Protein AF-A0A1H0X693-F1 (afdb_monomer_lite)

Structure (mmCIF, N/CA/C/O backbone):
data_AF-A0A1H0X693-F1
#
_entry.id   AF-A0A1H0X693-F1
#
loop_
_atom_site.group_PDB
_atom_site.id
_atom_site.type_symbol
_atom_site.label_atom_id
_atom_site.label_alt_id
_atom_site.label_comp_id
_atom_site.label_asym_id
_atom_site.label_entity_id
_atom_site.label_seq_id
_atom_site.pdbx_PDB_ins_code
_atom_site.Cartn_x
_atom_site.Cartn_y
_atom_site.Cartn_z
_atom_site.occupancy
_atom_site.B_iso_or_equiv
_atom_site.auth_seq_id
_atom_site.auth_comp_id
_atom_site.auth_asym_id
_atom_site.auth_atom_id
_atom_site.pdbx_PDB_model_num
ATOM 1 N N . MET A 1 1 ? 4.483 29.433 -12.293 1.00 26.41 1 MET A N 1
ATOM 2 C CA . MET A 1 1 ? 5.675 29.031 -11.517 1.00 26.41 1 MET A CA 1
ATOM 3 C C . MET A 1 1 ? 5.207 28.010 -10.492 1.00 26.41 1 MET A C 1
ATOM 5 O O . MET A 1 1 ? 4.500 28.392 -9.575 1.00 26.41 1 MET A O 1
ATOM 9 N N . PHE A 1 2 ? 5.476 26.717 -10.693 1.00 22.56 2 PHE A N 1
ATOM 10 C CA . PHE A 1 2 ? 5.177 25.717 -9.664 1.00 22.56 2 PHE A CA 1
ATOM 11 C C . PHE A 1 2 ? 6.267 25.822 -8.605 1.00 22.56 2 PHE A C 1
ATOM 13 O O . PHE A 1 2 ? 7.417 25.467 -8.865 1.00 22.56 2 PHE A O 1
ATOM 20 N N . VAL A 1 3 ? 5.924 26.354 -7.434 1.00 23.09 3 VAL A N 1
ATOM 21 C CA . VAL A 1 3 ? 6.790 26.243 -6.264 1.00 23.09 3 VAL A CA 1
ATOM 22 C C . VAL A 1 3 ? 6.791 24.767 -5.896 1.00 23.09 3 VAL A C 1
ATOM 24 O O . VAL A 1 3 ? 5.835 24.253 -5.324 1.00 23.09 3 VAL A O 1
ATOM 27 N N . LYS A 1 4 ? 7.845 24.056 -6.299 1.00 27.17 4 LYS A N 1
ATOM 28 C CA . LYS A 1 4 ? 8.149 22.734 -5.764 1.00 27.17 4 LYS A CA 1
ATOM 29 C C . LYS A 1 4 ? 8.382 22.977 -4.276 1.00 27.17 4 LYS A C 1
ATOM 31 O O . LYS A 1 4 ? 9.405 23.556 -3.918 1.00 27.17 4 LYS A O 1
ATOM 36 N N . THR A 1 5 ? 7.408 22.655 -3.428 1.00 39.12 5 THR A N 1
ATOM 37 C CA . THR A 1 5 ? 7.599 22.702 -1.980 1.00 39.12 5 THR A CA 1
ATOM 38 C C . THR A 1 5 ? 8.792 21.803 -1.693 1.00 39.12 5 THR A C 1
ATOM 40 O O . THR A 1 5 ? 8.746 20.592 -1.894 1.00 39.12 5 THR A O 1
ATOM 43 N N . GLY A 1 6 ? 9.917 22.426 -1.342 1.00 34.62 6 GLY A N 1
ATOM 44 C CA . GLY A 1 6 ? 11.210 21.786 -1.104 1.00 34.62 6 GLY A CA 1
ATOM 45 C C . GLY A 1 6 ? 11.229 20.963 0.180 1.00 34.62 6 GLY A C 1
ATOM 46 O O . GLY A 1 6 ? 12.230 20.941 0.887 1.00 34.62 6 GLY A O 1
ATOM 47 N N . GLY A 1 7 ? 10.119 20.308 0.506 1.00 40.44 7 GLY A N 1
ATOM 48 C CA . GLY A 1 7 ? 10.054 19.339 1.570 1.00 40.44 7 GLY A CA 1
ATOM 49 C C . GLY A 1 7 ? 10.742 18.063 1.107 1.00 40.44 7 GLY A C 1
ATOM 50 O O . GLY A 1 7 ? 10.162 17.268 0.373 1.00 40.44 7 GLY A O 1
ATOM 51 N N . GLY A 1 8 ? 11.997 17.857 1.509 1.00 46.94 8 GLY A N 1
ATOM 52 C CA . GLY A 1 8 ? 12.662 16.565 1.326 1.00 46.94 8 GLY A CA 1
ATOM 53 C C . GLY A 1 8 ? 11.816 15.430 1.917 1.00 46.94 8 GLY A C 1
ATOM 54 O O . GLY A 1 8 ? 11.022 15.671 2.828 1.00 46.94 8 GLY A O 1
ATOM 55 N N . GLY A 1 9 ? 11.996 14.198 1.422 1.00 51.81 9 GLY A N 1
ATOM 56 C CA . GLY A 1 9 ? 11.132 13.040 1.708 1.00 51.81 9 GLY A CA 1
ATOM 57 C C . GLY A 1 9 ? 10.632 12.946 3.154 1.00 51.81 9 GLY A C 1
ATOM 58 O O . GLY A 1 9 ? 9.434 12.815 3.352 1.00 51.81 9 GLY A O 1
ATOM 59 N N . LYS A 1 10 ? 11.501 13.150 4.161 1.00 52.75 10 LYS A N 1
ATOM 60 C CA . LYS A 1 10 ? 11.169 13.184 5.607 1.00 52.75 10 LYS A CA 1
ATOM 61 C C . LYS A 1 10 ? 9.961 14.066 5.979 1.00 52.75 10 LYS A C 1
ATOM 63 O O . LYS A 1 10 ? 9.154 13.659 6.806 1.00 52.75 10 LYS A O 1
ATOM 68 N N . SER A 1 11 ? 9.819 15.234 5.355 1.00 60.28 11 SER A N 1
ATOM 69 C CA . SER A 1 11 ? 8.699 16.162 5.593 1.00 60.28 11 SER A CA 1
ATOM 70 C C . SER A 1 11 ? 7.378 15.699 4.968 1.00 60.28 11 SER A C 1
ATOM 72 O O . SER A 1 11 ? 6.313 16.000 5.496 1.00 60.28 11 SER A O 1
ATOM 74 N N . HIS A 1 12 ? 7.436 14.918 3.886 1.00 65.56 12 HIS A N 1
ATOM 75 C CA . HIS A 1 12 ? 6.245 14.396 3.225 1.00 65.56 12 HIS A CA 1
ATOM 76 C C . HIS A 1 12 ? 5.589 13.273 4.044 1.00 65.56 12 HIS A C 1
ATOM 78 O O . HIS A 1 12 ? 4.375 13.281 4.197 1.00 65.56 12 HIS A O 1
ATOM 84 N N . TRP A 1 13 ? 6.374 12.372 4.654 1.00 66.75 13 TRP A N 1
ATOM 85 C CA . TRP A 1 13 ? 5.841 11.283 5.496 1.00 66.75 13 TRP A CA 1
ATOM 86 C C . TRP A 1 13 ? 5.085 11.796 6.716 1.00 66.75 13 TRP A C 1
ATOM 88 O O . TRP A 1 13 ? 3.985 11.330 7.005 1.00 66.75 13 TRP A O 1
ATOM 98 N N . GLY A 1 14 ? 5.669 12.779 7.411 1.00 69.19 14 GLY A N 1
ATOM 99 C CA . GLY A 1 14 ? 5.022 13.416 8.554 1.00 69.19 14 GLY A CA 1
ATOM 100 C C . GLY A 1 14 ? 3.684 14.032 8.157 1.00 69.19 14 GLY A C 1
ATOM 101 O O . GLY A 1 14 ? 2.695 13.838 8.857 1.00 69.19 14 GLY A O 1
ATOM 102 N N . GLN A 1 15 ? 3.628 14.685 6.993 1.00 74.88 15 GLN A N 1
ATOM 103 C CA . GLN A 1 15 ? 2.393 15.280 6.496 1.00 74.88 15 GLN A CA 1
ATOM 104 C C . GLN A 1 15 ? 1.354 14.230 6.082 1.00 74.88 15 GLN A C 1
ATOM 106 O O . GLN A 1 15 ? 0.185 14.399 6.406 1.00 74.88 15 GLN A O 1
ATOM 111 N N . THR A 1 16 ? 1.751 13.135 5.424 1.00 77.25 16 THR A N 1
ATOM 112 C CA . THR A 1 16 ? 0.831 12.033 5.081 1.00 77.25 16 THR A CA 1
ATOM 113 C C . THR A 1 16 ? 0.197 11.436 6.333 1.00 77.25 16 THR A C 1
ATOM 115 O O . THR A 1 16 ? -1.016 11.253 6.367 1.00 77.25 16 THR A O 1
ATOM 118 N N . ARG A 1 17 ? 0.989 11.209 7.388 1.00 77.19 17 ARG A N 1
ATOM 119 C CA . ARG A 1 17 ? 0.481 10.712 8.673 1.00 77.19 17 ARG A CA 1
ATOM 120 C C . ARG A 1 17 ? -0.456 11.714 9.353 1.00 77.19 17 ARG A C 1
ATOM 122 O O . ARG A 1 17 ? -1.516 11.322 9.824 1.00 77.19 17 ARG A O 1
ATOM 129 N N . VAL A 1 18 ? -0.073 12.992 9.415 1.00 82.56 18 VAL A N 1
ATOM 130 C CA . VAL A 1 18 ? -0.914 14.050 10.006 1.00 82.56 18 VAL A CA 1
ATOM 131 C C . VAL A 1 18 ? -2.238 14.163 9.259 1.00 82.56 18 VAL A C 1
ATOM 133 O O . VAL A 1 18 ? -3.281 14.258 9.893 1.00 82.56 18 VAL A O 1
ATOM 136 N N . ASN A 1 19 ? -2.210 14.100 7.929 1.00 84.38 19 ASN A N 1
ATOM 137 C CA . ASN A 1 19 ? -3.420 14.144 7.121 1.00 84.38 19 ASN A CA 1
ATOM 138 C C . ASN A 1 19 ? -4.300 12.912 7.358 1.00 84.38 19 ASN A C 1
ATOM 140 O O . ASN A 1 19 ? -5.504 13.071 7.488 1.00 84.38 19 ASN A O 1
ATOM 144 N N . TYR A 1 20 ? -3.712 11.712 7.440 1.00 83.06 20 TYR A N 1
ATOM 145 C CA . TYR A 1 20 ? -4.452 10.486 7.750 1.00 83.06 20 TYR A CA 1
ATOM 146 C C . TYR A 1 20 ? -5.218 10.616 9.070 1.00 83.06 20 TYR A C 1
ATOM 148 O O . TYR A 1 20 ? -6.438 10.513 9.073 1.00 83.06 20 TYR A O 1
ATOM 156 N N . LEU A 1 21 ? -4.514 10.951 10.158 1.00 83.62 21 LEU A N 1
ATOM 157 C CA . LEU A 1 21 ? -5.129 11.151 11.474 1.00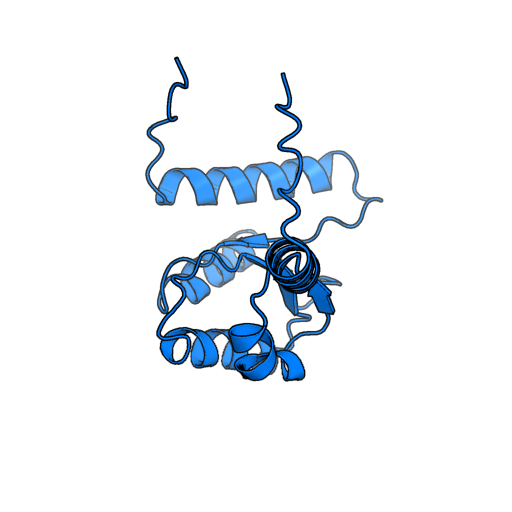 83.62 21 LEU A CA 1
ATOM 158 C C . LEU A 1 21 ? -6.188 12.258 11.452 1.00 83.62 21 LEU A C 1
ATOM 160 O O . LEU A 1 21 ? -7.256 12.109 12.028 1.00 83.62 21 LEU A O 1
ATOM 164 N N . HIS A 1 22 ? -5.913 13.357 10.748 1.00 87.69 22 HIS A N 1
ATOM 165 C CA . HIS A 1 22 ? -6.872 14.445 10.620 1.00 87.69 22 HIS A CA 1
ATOM 166 C C . HIS A 1 22 ? -8.155 14.015 9.901 1.00 87.69 22 HIS A C 1
ATOM 168 O O . HIS A 1 22 ? -9.234 14.474 10.265 1.00 87.69 22 HIS A O 1
ATOM 174 N N . PHE A 1 23 ? -8.059 13.161 8.882 1.00 87.75 23 PHE A N 1
ATOM 175 C CA . PHE A 1 23 ? -9.242 12.683 8.181 1.00 87.75 23 PHE A CA 1
ATOM 176 C C . PHE A 1 23 ? -10.017 11.626 8.974 1.00 87.75 23 PHE A C 1
ATOM 178 O O . PHE A 1 23 ? -11.243 11.677 8.951 1.00 87.75 23 PHE A O 1
ATOM 185 N N . GLU A 1 24 ? -9.329 10.747 9.706 1.00 84.62 24 GLU A N 1
ATOM 186 C CA . GLU A 1 24 ? -9.963 9.829 10.665 1.00 84.62 24 GLU A CA 1
ATOM 187 C C . GLU A 1 24 ? -10.764 10.601 11.727 1.00 84.62 24 GLU A C 1
ATOM 189 O O . GLU A 1 24 ? -11.908 10.258 12.014 1.00 84.62 24 GLU A O 1
ATOM 194 N N . ASP A 1 25 ? -10.215 11.708 12.244 1.00 88.06 25 ASP A N 1
ATOM 195 C CA . ASP A 1 25 ? -10.920 12.577 13.196 1.00 88.06 25 ASP A CA 1
ATOM 196 C C . ASP A 1 25 ? -12.128 13.298 12.566 1.00 88.06 25 ASP A C 1
ATOM 198 O O . ASP A 1 25 ? -13.134 13.539 13.236 1.00 88.06 25 ASP A O 1
ATOM 202 N N . LEU A 1 26 ? -12.028 13.698 11.293 1.00 93.06 26 LEU A N 1
ATOM 203 C CA . LEU A 1 26 ? -13.066 14.474 10.607 1.00 93.06 26 LEU A CA 1
ATOM 204 C C . LEU A 1 26 ? -14.237 13.628 10.098 1.00 93.06 26 LEU A C 1
ATOM 206 O O . LEU A 1 26 ? -15.354 14.144 10.033 1.00 93.06 26 LEU A O 1
ATOM 210 N N . ALA A 1 27 ? -13.977 12.394 9.669 1.00 89.88 27 ALA A N 1
ATOM 211 C CA . ALA A 1 27 ? -14.957 11.538 9.004 1.00 89.88 27 ALA A CA 1
ATOM 212 C C . ALA A 1 27 ? -14.702 10.045 9.304 1.00 89.88 27 ALA A C 1
ATOM 214 O O . ALA A 1 27 ? -14.362 9.289 8.388 1.00 89.88 27 ALA A O 1
ATOM 215 N N . PRO A 1 28 ? -14.871 9.599 10.565 1.00 86.25 28 PRO A N 1
ATOM 216 C CA . PRO A 1 28 ? -14.575 8.224 10.989 1.00 86.25 28 PRO A CA 1
ATOM 217 C C . PRO A 1 28 ? -15.470 7.160 10.328 1.00 86.25 28 PRO A C 1
ATOM 219 O O . PRO A 1 28 ? -15.198 5.964 10.402 1.00 86.25 28 PRO A O 1
ATOM 222 N N . GLU A 1 29 ? -16.573 7.562 9.696 1.00 87.69 29 GLU A N 1
ATOM 223 C CA . GLU A 1 29 ? -17.447 6.677 8.926 1.00 87.69 29 GLU A CA 1
ATOM 224 C C . GLU A 1 29 ? -16.904 6.338 7.530 1.00 87.69 29 GLU A C 1
ATOM 226 O O . GLU A 1 29 ? -17.387 5.400 6.886 1.00 87.69 29 GLU A O 1
ATOM 231 N N . ILE A 1 30 ? -15.926 7.104 7.039 1.00 87.44 30 ILE A N 1
ATOM 232 C CA . ILE A 1 30 ? -15.309 6.900 5.732 1.00 87.44 30 ILE A CA 1
ATOM 233 C C . ILE A 1 30 ? -14.058 6.050 5.917 1.00 87.44 30 ILE A C 1
ATOM 235 O O . ILE A 1 30 ? -13.143 6.418 6.636 1.00 87.44 30 ILE A O 1
ATOM 239 N N . VAL A 1 31 ? -13.978 4.930 5.198 1.00 83.00 31 VAL A N 1
ATOM 240 C CA . VAL A 1 31 ? -12.767 4.103 5.196 1.00 83.00 31 VAL A CA 1
ATOM 241 C C . VAL A 1 31 ? -11.669 4.806 4.405 1.00 83.00 31 VAL A C 1
ATOM 243 O O . VAL A 1 31 ? -11.746 4.911 3.175 1.00 83.00 31 VAL A O 1
ATOM 246 N N . ILE A 1 32 ? -10.622 5.237 5.101 1.00 83.62 32 ILE A N 1
ATOM 247 C CA . ILE A 1 32 ? -9.446 5.853 4.498 1.00 83.62 32 ILE A CA 1
ATOM 248 C C . ILE A 1 32 ? -8.325 4.826 4.468 1.00 83.62 32 ILE A C 1
ATOM 250 O O . ILE A 1 32 ? -7.921 4.268 5.477 1.00 83.62 32 ILE A O 1
ATOM 254 N N . ILE A 1 33 ? -7.800 4.558 3.276 1.00 81.31 33 ILE A N 1
ATOM 255 C CA . ILE A 1 33 ? -6.695 3.611 3.131 1.00 81.31 33 ILE A CA 1
ATOM 256 C C . ILE A 1 33 ? -5.401 4.323 3.522 1.00 81.31 33 ILE A C 1
ATOM 258 O O . ILE A 1 33 ? -4.964 5.246 2.827 1.00 81.31 33 ILE A O 1
ATOM 262 N N . SER A 1 34 ? -4.757 3.862 4.595 1.00 74.38 34 SER A N 1
ATOM 263 C CA . SER A 1 34 ? -3.419 4.324 4.960 1.00 74.38 34 SER A CA 1
ATOM 264 C C . SER A 1 34 ? -2.436 3.957 3.847 1.00 74.38 34 SER A C 1
ATOM 266 O O . SER A 1 34 ? -2.271 2.796 3.479 1.00 74.38 34 SER A O 1
ATOM 268 N N . ALA A 1 35 ? -1.801 4.956 3.238 1.00 74.00 35 ALA A N 1
ATOM 269 C CA . ALA A 1 35 ? -0.776 4.719 2.232 1.00 74.00 35 ALA A CA 1
ATOM 270 C C . ALA A 1 35 ? 0.590 4.691 2.918 1.00 74.00 35 ALA A C 1
ATOM 272 O O . ALA A 1 35 ? 0.974 5.672 3.556 1.00 74.00 35 ALA A O 1
ATOM 273 N N . LEU A 1 36 ? 1.330 3.594 2.751 1.00 70.44 36 LEU A N 1
ATOM 274 C CA . LEU A 1 36 ? 2.761 3.501 3.010 1.00 70.44 36 LEU A CA 1
ATOM 275 C C . LEU A 1 36 ? 3.471 3.964 1.732 1.00 70.44 36 LEU A C 1
ATOM 277 O O . LEU A 1 36 ? 3.409 3.279 0.700 1.00 70.44 36 LEU A O 1
ATOM 281 N N . PRO A 1 37 ? 4.109 5.145 1.726 1.00 60.25 37 PRO A N 1
ATOM 282 C CA . PRO A 1 37 ? 4.873 5.531 0.555 1.00 60.25 37 PRO A CA 1
ATOM 283 C C . PRO A 1 37 ? 6.074 4.581 0.416 1.00 60.25 37 PRO A C 1
ATOM 285 O O . PRO A 1 37 ? 6.694 4.178 1.395 1.00 60.25 37 PRO A O 1
ATOM 288 N N . ALA A 1 38 ? 6.392 4.168 -0.804 1.00 57.81 38 ALA A N 1
ATOM 289 C CA . ALA A 1 38 ? 7.537 3.308 -1.064 1.00 57.81 38 ALA A CA 1
ATOM 290 C C . ALA A 1 38 ? 8.547 4.047 -1.933 1.00 57.81 38 ALA A C 1
ATOM 292 O O . ALA A 1 38 ? 8.194 4.549 -3.001 1.00 57.81 38 ALA A O 1
ATOM 293 N N . PHE A 1 39 ? 9.805 4.110 -1.493 1.00 50.34 39 PHE A N 1
ATOM 294 C CA . PHE A 1 39 ? 10.867 4.756 -2.274 1.00 50.34 39 PHE A CA 1
ATOM 295 C C . PHE A 1 39 ? 12.135 3.904 -2.397 1.00 50.34 39 PHE A C 1
ATOM 297 O O . PHE A 1 39 ? 12.742 3.882 -3.465 1.00 50.34 39 PHE A O 1
ATOM 304 N N . THR A 1 40 ? 12.513 3.151 -1.359 1.00 51.41 40 THR A N 1
ATOM 305 C CA . THR A 1 40 ? 13.640 2.202 -1.388 1.00 51.41 40 THR A CA 1
ATOM 306 C C . THR A 1 40 ? 13.345 0.968 -0.529 1.00 51.41 40 THR A C 1
ATOM 308 O O . THR A 1 40 ? 12.445 1.001 0.309 1.00 51.41 40 THR A O 1
ATOM 311 N N . ASN A 1 41 ? 14.115 -0.116 -0.692 1.00 51.16 41 ASN A N 1
ATOM 312 C CA . ASN A 1 41 ? 13.970 -1.354 0.091 1.00 51.16 41 ASN A CA 1
ATOM 313 C C . ASN A 1 41 ? 13.926 -1.140 1.607 1.00 51.16 41 ASN A C 1
ATOM 315 O O . ASN A 1 41 ? 13.255 -1.890 2.302 1.00 51.16 41 ASN A O 1
ATOM 319 N N . ASN A 1 42 ? 14.638 -0.130 2.112 1.00 49.34 42 ASN A N 1
ATOM 320 C CA . ASN A 1 42 ? 14.747 0.135 3.545 1.00 49.34 42 ASN A CA 1
ATOM 321 C C . ASN A 1 42 ? 13.702 1.147 4.053 1.00 49.34 42 ASN A C 1
ATOM 323 O O . ASN A 1 42 ? 13.606 1.392 5.253 1.00 49.34 42 ASN A O 1
ATOM 327 N N . ASP A 1 43 ? 12.927 1.752 3.148 1.00 54.22 43 ASP A N 1
ATOM 328 C CA . ASP A 1 43 ? 11.895 2.736 3.485 1.00 54.22 43 ASP A CA 1
ATOM 329 C C . ASP A 1 43 ? 10.509 2.105 3.679 1.00 54.22 43 ASP A C 1
ATOM 331 O O . ASP A 1 43 ? 9.580 2.833 3.993 1.00 54.22 43 ASP A O 1
ATOM 335 N N . TYR A 1 44 ? 10.349 0.784 3.541 1.00 50.53 44 TYR A N 1
ATOM 336 C CA . TYR A 1 44 ? 9.086 0.105 3.875 1.00 50.53 44 TYR A CA 1
ATOM 337 C C . TYR A 1 44 ? 8.914 -0.132 5.383 1.00 50.53 44 TYR A C 1
ATOM 339 O O . TYR A 1 44 ? 7.789 -0.122 5.873 1.00 50.53 44 TYR A O 1
ATOM 347 N N . TYR A 1 45 ? 10.013 -0.275 6.131 1.00 52.56 45 TYR A N 1
ATOM 348 C CA . TYR A 1 45 ? 9.967 -0.549 7.576 1.00 52.56 45 TYR A CA 1
ATOM 349 C C . TYR A 1 45 ? 9.790 0.723 8.416 1.00 52.56 45 TYR A C 1
ATOM 351 O O . TYR A 1 45 ? 9.103 0.719 9.431 1.00 52.56 45 TYR A O 1
ATOM 359 N N . ARG A 1 46 ? 10.338 1.859 7.958 1.00 54.09 46 ARG A N 1
ATOM 360 C CA . ARG A 1 46 ? 10.244 3.141 8.684 1.00 54.09 46 ARG A CA 1
ATOM 361 C C . ARG A 1 46 ? 8.807 3.667 8.839 1.00 54.09 46 ARG A C 1
ATOM 363 O O . ARG A 1 46 ? 8.514 4.244 9.884 1.00 54.09 46 ARG A O 1
ATOM 370 N N . PRO A 1 47 ? 7.911 3.516 7.844 1.00 52.81 47 PRO A N 1
ATOM 371 C CA . PRO A 1 47 ? 6.510 3.877 7.981 1.00 52.81 47 PRO A CA 1
ATOM 372 C C . PRO A 1 47 ? 5.769 2.950 8.942 1.00 52.81 47 PRO A C 1
ATOM 374 O O . PRO A 1 47 ? 5.108 3.475 9.829 1.00 52.81 47 PRO A O 1
ATOM 377 N N . GLY A 1 48 ? 5.925 1.624 8.835 1.00 54.47 48 GLY A N 1
ATOM 378 C CA . GLY A 1 48 ? 5.274 0.656 9.734 1.00 54.47 48 GLY A CA 1
ATOM 379 C C . GLY A 1 48 ? 5.565 0.943 11.210 1.00 54.47 48 GLY A C 1
ATOM 380 O O . GLY A 1 48 ? 4.637 1.103 12.002 1.00 54.47 48 GLY A O 1
ATOM 381 N N . ASP A 1 49 ? 6.836 1.187 11.542 1.00 54.16 49 ASP A N 1
ATOM 382 C CA . ASP A 1 49 ? 7.255 1.603 12.887 1.00 54.16 49 ASP A CA 1
ATOM 383 C C . ASP A 1 49 ? 6.647 2.953 13.304 1.00 54.16 49 ASP A C 1
ATOM 385 O O . ASP A 1 49 ? 6.324 3.166 14.471 1.00 54.16 49 ASP A O 1
ATOM 389 N N . SER A 1 50 ? 6.463 3.883 12.360 1.00 55.75 50 SER A N 1
ATOM 390 C CA . SER A 1 50 ? 5.880 5.204 12.632 1.00 55.75 50 SER A CA 1
ATOM 391 C C . SER A 1 50 ? 4.362 5.183 12.824 1.00 55.75 50 SER A C 1
ATOM 393 O O . SER A 1 50 ? 3.849 6.016 13.570 1.00 55.75 50 SER A O 1
ATOM 395 N N . TYR A 1 51 ? 3.655 4.250 12.175 1.00 60.97 51 TYR A N 1
ATOM 396 C CA . TYR A 1 51 ? 2.220 4.026 12.358 1.00 60.97 51 TYR A CA 1
ATOM 397 C C . TYR A 1 51 ? 1.973 3.278 13.670 1.00 60.97 51 TYR A C 1
ATOM 399 O O . TYR A 1 51 ? 1.167 3.733 14.476 1.00 60.97 51 TYR A O 1
ATOM 407 N N . LEU A 1 52 ? 2.763 2.245 13.978 1.00 60.38 52 LEU A N 1
ATOM 408 C CA . LEU A 1 52 ? 2.682 1.570 15.274 1.00 60.38 52 LEU A CA 1
ATOM 409 C C . LEU A 1 52 ? 3.034 2.521 16.434 1.00 60.38 52 LEU A C 1
ATOM 411 O O . LEU A 1 52 ? 2.306 2.588 17.422 1.00 60.38 52 LEU A O 1
ATOM 415 N N . ALA A 1 53 ? 4.078 3.348 16.291 1.00 57.62 53 ALA A N 1
ATOM 416 C CA . ALA A 1 53 ? 4.415 4.399 17.261 1.00 57.62 53 ALA A CA 1
ATOM 417 C C . ALA A 1 53 ? 3.358 5.520 17.344 1.00 57.62 53 ALA A C 1
ATOM 419 O O . ALA A 1 53 ? 3.359 6.303 18.294 1.00 57.62 53 ALA A O 1
ATOM 420 N N . ALA A 1 54 ? 2.459 5.611 16.360 1.00 57.88 54 ALA A N 1
ATOM 421 C CA . ALA A 1 54 ? 1.286 6.479 16.380 1.00 57.88 54 ALA A CA 1
ATOM 422 C C . ALA A 1 54 ? 0.059 5.838 17.038 1.00 57.88 54 ALA A C 1
ATOM 424 O O . ALA A 1 54 ? -0.963 6.511 17.130 1.00 57.88 54 ALA A O 1
ATOM 425 N N . GLY A 1 55 ? 0.146 4.569 17.448 1.00 62.38 55 GLY A N 1
ATOM 426 C CA . GLY A 1 55 ? -0.993 3.784 17.919 1.00 62.38 55 GLY A CA 1
ATOM 427 C C . GLY A 1 55 ? -1.881 3.229 16.801 1.00 62.38 55 GLY A C 1
ATOM 428 O O . GLY A 1 55 ? -2.984 2.782 17.091 1.00 62.38 55 GLY A O 1
ATOM 429 N N . ILE A 1 56 ? -1.431 3.256 15.542 1.00 69.31 56 ILE A N 1
ATOM 430 C CA . ILE A 1 56 ? -2.183 2.739 14.392 1.00 69.31 56 ILE A CA 1
ATOM 431 C C . ILE A 1 56 ? -1.741 1.301 14.116 1.00 69.31 56 ILE A C 1
ATOM 433 O O . ILE A 1 56 ? -0.614 1.058 13.673 1.00 69.31 56 ILE A O 1
ATOM 437 N N . ASP A 1 57 ? -2.643 0.352 14.351 1.00 73.25 57 ASP A N 1
ATOM 438 C CA . ASP A 1 57 ? -2.449 -1.053 13.998 1.00 73.25 57 ASP A CA 1
ATOM 439 C C . ASP A 1 57 ? -2.852 -1.299 12.537 1.00 73.25 57 ASP A C 1
ATOM 441 O O . ASP A 1 57 ? -4.019 -1.500 12.208 1.00 73.25 57 ASP A O 1
ATOM 445 N N . SER A 1 58 ? -1.856 -1.324 11.651 1.00 72.12 58 SER A N 1
ATOM 446 C CA . SER A 1 58 ? -2.061 -1.551 10.213 1.00 72.12 58 SER A CA 1
ATOM 447 C C . SER A 1 58 ? -2.583 -2.954 9.869 1.00 72.12 58 SER A C 1
ATOM 449 O O . SER A 1 58 ? -3.027 -3.174 8.742 1.00 72.12 58 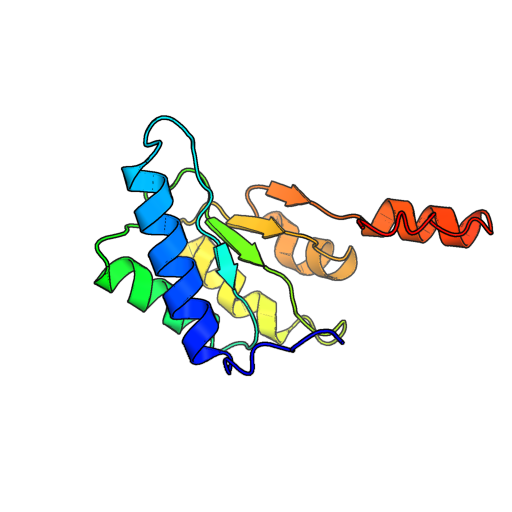SER A O 1
ATOM 451 N N . THR A 1 59 ? -2.541 -3.912 10.802 1.00 76.31 59 THR A N 1
ATOM 452 C CA . THR A 1 59 ? -3.103 -5.259 10.592 1.00 76.31 59 THR A CA 1
ATOM 453 C C . THR A 1 59 ? -4.617 -5.292 10.809 1.00 76.31 59 THR A C 1
ATOM 455 O O . THR A 1 59 ? -5.315 -6.105 10.196 1.00 76.31 59 THR A O 1
ATOM 458 N N . ALA A 1 60 ? -5.136 -4.374 11.630 1.00 80.44 60 ALA A N 1
ATOM 459 C CA . ALA A 1 60 ? -6.565 -4.194 11.859 1.00 80.44 60 ALA A CA 1
ATOM 460 C C . ALA A 1 60 ? -7.249 -3.425 10.714 1.00 80.44 60 ALA A C 1
ATOM 462 O O . ALA A 1 60 ? -8.462 -3.545 10.526 1.00 80.44 60 ALA A O 1
ATOM 463 N N . GLU A 1 61 ? -6.473 -2.685 9.917 1.00 80.62 61 GLU A N 1
ATOM 464 C CA . GLU A 1 61 ? -6.984 -1.908 8.792 1.00 80.62 61 GLU A CA 1
ATOM 465 C C . GLU A 1 61 ? -7.583 -2.807 7.687 1.00 80.62 61 GLU A C 1
ATOM 467 O O . GLU A 1 61 ? -7.041 -3.867 7.340 1.00 80.62 61 GLU A O 1
ATOM 472 N N . PRO A 1 62 ? -8.700 -2.400 7.053 1.00 83.56 62 PRO A N 1
ATOM 473 C CA . PRO A 1 62 ? -9.326 -3.184 5.987 1.00 83.56 62 PRO A CA 1
ATOM 474 C C . PRO A 1 62 ? -8.430 -3.300 4.744 1.00 83.56 62 PRO A C 1
ATOM 476 O O . PRO A 1 62 ? -8.501 -4.303 4.012 1.00 83.56 62 PRO A O 1
ATOM 479 N N . ARG A 1 63 ? -7.591 -2.283 4.508 1.00 87.75 63 ARG A N 1
ATOM 480 C CA . ARG A 1 63 ? -6.594 -2.206 3.438 1.00 87.75 63 ARG A CA 1
ATOM 481 C C . ARG A 1 63 ? -5.425 -1.311 3.843 1.00 87.75 63 ARG A C 1
ATOM 483 O O . ARG A 1 63 ? -5.633 -0.266 4.444 1.00 87.75 63 ARG A O 1
ATOM 490 N N . VAL A 1 64 ? -4.226 -1.674 3.389 1.00 85.38 64 VAL A N 1
ATOM 491 C CA . VAL A 1 64 ? -3.011 -0.856 3.511 1.00 85.38 64 VAL A CA 1
ATOM 492 C C . VAL A 1 64 ? -2.447 -0.590 2.123 1.00 85.38 64 VAL A C 1
ATOM 494 O O . VAL A 1 64 ? -2.104 -1.506 1.377 1.00 85.38 64 VAL A O 1
ATOM 497 N N . GLY A 1 65 ? -2.388 0.678 1.752 1.00 84.94 65 GLY A N 1
ATOM 498 C CA . GLY A 1 65 ? -1.944 1.150 0.454 1.00 84.94 65 GLY A CA 1
ATOM 499 C C . GLY A 1 65 ? -0.433 1.107 0.294 1.00 84.94 65 GLY A C 1
ATOM 500 O O . GLY A 1 65 ? 0.303 1.591 1.145 1.00 84.94 65 GLY A O 1
ATOM 501 N N . LEU A 1 66 ? 0.035 0.612 -0.844 1.00 78.75 66 LEU A N 1
ATOM 502 C CA . LEU A 1 66 ? 1.427 0.668 -1.267 1.00 78.75 66 LEU A CA 1
ATOM 503 C C . LEU A 1 66 ? 1.527 1.559 -2.503 1.00 78.75 66 LEU A C 1
ATOM 505 O O . LEU A 1 66 ? 0.995 1.235 -3.569 1.00 78.75 66 LEU A O 1
ATOM 509 N N . GLY A 1 67 ? 2.206 2.697 -2.362 1.00 68.75 67 GLY A N 1
ATOM 510 C CA . GLY A 1 67 ? 2.468 3.599 -3.482 1.00 68.75 67 GLY A CA 1
ATOM 511 C C . GLY A 1 67 ? 3.682 3.138 -4.282 1.00 68.75 67 GLY A C 1
ATOM 512 O O . GLY A 1 67 ? 4.810 3.346 -3.843 1.00 68.75 67 GLY A O 1
ATOM 513 N N . PHE A 1 68 ? 3.489 2.555 -5.468 1.00 62.88 68 PHE A N 1
ATOM 514 C CA . PHE A 1 68 ? 4.594 2.064 -6.301 1.00 62.88 68 PHE A CA 1
ATOM 515 C C . PHE A 1 68 ? 5.254 3.197 -7.105 1.00 62.88 68 PHE A C 1
ATOM 517 O O . PHE A 1 68 ? 5.088 3.315 -8.317 1.00 62.88 68 PHE A O 1
ATOM 524 N N . GLY A 1 69 ? 6.058 4.023 -6.429 1.00 53.97 69 GLY A N 1
ATOM 525 C CA . GLY A 1 69 ? 6.936 5.022 -7.059 1.00 53.97 69 GLY A CA 1
ATOM 526 C C . GLY A 1 69 ? 8.234 4.448 -7.646 1.00 53.97 69 GLY A C 1
ATOM 527 O O . GLY A 1 69 ? 9.100 5.206 -8.080 1.00 53.97 69 GLY A O 1
ATOM 528 N N . LEU A 1 70 ? 8.400 3.121 -7.635 1.00 51.00 70 LEU A N 1
ATOM 529 C CA . LEU A 1 70 ? 9.656 2.465 -7.986 1.00 51.00 70 LEU A CA 1
ATOM 530 C C . LEU A 1 70 ? 10.024 2.659 -9.473 1.00 51.00 70 LEU A C 1
ATOM 532 O O . LEU A 1 70 ? 9.159 2.525 -10.354 1.00 51.00 70 LEU A O 1
ATOM 536 N N . PRO A 1 71 ? 11.310 2.930 -9.779 1.00 46.72 71 PRO A N 1
ATOM 537 C CA . PRO A 1 71 ? 11.838 2.874 -11.136 1.00 46.72 71 PRO A CA 1
ATOM 538 C C . PRO A 1 71 ? 11.518 1.532 -11.798 1.00 46.72 71 PRO A C 1
ATOM 540 O O . PRO A 1 71 ? 11.400 0.506 -11.137 1.00 46.72 71 PRO A O 1
ATOM 543 N N . ALA A 1 72 ? 11.361 1.555 -13.122 1.00 51.41 72 ALA A N 1
ATOM 544 C CA . ALA A 1 72 ? 10.865 0.427 -13.906 1.00 51.41 72 ALA A CA 1
ATOM 545 C C . ALA A 1 72 ? 11.757 -0.826 -13.901 1.00 51.41 72 ALA A C 1
ATOM 547 O O . ALA A 1 72 ? 11.334 -1.818 -14.465 1.00 51.41 72 ALA A O 1
ATOM 548 N N . GLU A 1 73 ? 12.949 -0.791 -13.312 1.00 50.41 73 GLU A N 1
ATOM 549 C CA . GLU A 1 73 ? 13.860 -1.929 -13.198 1.00 50.41 73 GLU A CA 1
ATOM 550 C C . GLU A 1 73 ? 14.931 -1.624 -12.127 1.00 50.41 73 GLU A C 1
ATOM 552 O O . GLU A 1 73 ? 15.371 -0.471 -12.037 1.00 50.41 73 GLU A O 1
ATOM 557 N N . PRO A 1 74 ? 15.416 -2.625 -11.368 1.00 52.91 74 PRO A N 1
ATOM 558 C CA . PRO A 1 74 ? 14.839 -3.957 -11.198 1.00 52.91 74 PRO A CA 1
ATOM 559 C C . PRO A 1 74 ? 13.778 -3.968 -10.088 1.00 52.91 74 PRO A C 1
ATOM 561 O O . PRO A 1 74 ? 13.945 -3.319 -9.061 1.00 52.91 74 PRO A O 1
ATOM 564 N N . TYR A 1 75 ? 12.693 -4.727 -10.280 1.00 56.94 75 TYR A N 1
ATOM 565 C CA . TYR A 1 75 ? 11.624 -4.943 -9.283 1.00 56.94 75 TYR A CA 1
ATOM 566 C C . TYR A 1 75 ? 11.971 -5.999 -8.219 1.00 56.94 75 TYR A C 1
ATOM 568 O O . TYR A 1 75 ? 11.297 -6.082 -7.192 1.00 56.94 75 TYR A O 1
ATOM 576 N N . ALA A 1 76 ? 13.039 -6.774 -8.434 1.00 55.88 76 ALA A N 1
ATOM 577 C CA . ALA A 1 76 ? 13.559 -7.758 -7.478 1.00 55.88 76 ALA A CA 1
ATOM 578 C C . ALA A 1 76 ? 13.783 -7.206 -6.048 1.00 55.88 76 ALA A C 1
ATOM 580 O O . ALA A 1 76 ? 13.393 -7.872 -5.091 1.00 55.88 76 ALA A O 1
ATOM 581 N N . PRO A 1 77 ? 14.318 -5.983 -5.856 1.00 57.47 77 PRO A N 1
ATOM 582 C CA . PRO A 1 77 ? 14.523 -5.388 -4.539 1.00 57.47 77 PRO A CA 1
ATOM 583 C C . PRO A 1 77 ? 13.209 -5.179 -3.752 1.00 57.47 77 PRO A C 1
ATOM 585 O O . PRO A 1 77 ? 13.204 -5.295 -2.530 1.00 57.47 77 PRO A O 1
ATOM 588 N N . ALA A 1 78 ? 12.082 -4.939 -4.432 1.00 58.28 78 ALA A N 1
ATOM 589 C CA . ALA A 1 78 ? 10.798 -4.629 -3.796 1.00 58.28 78 ALA A CA 1
ATOM 590 C C . ALA A 1 78 ? 9.945 -5.859 -3.439 1.00 58.28 78 ALA A C 1
ATOM 592 O O . ALA A 1 78 ? 8.993 -5.743 -2.669 1.00 58.28 78 ALA A O 1
ATOM 593 N N . GLN A 1 79 ? 10.278 -7.044 -3.960 1.00 65.06 79 GLN A N 1
ATOM 594 C CA . GLN A 1 79 ? 9.544 -8.279 -3.662 1.00 65.06 79 GLN A CA 1
ATOM 595 C C . GLN A 1 79 ? 9.685 -8.720 -2.199 1.00 65.06 79 GLN A C 1
ATOM 597 O O . GLN A 1 79 ? 8.764 -9.342 -1.662 1.00 65.06 79 GLN A O 1
ATOM 602 N N . GLN A 1 80 ? 10.832 -8.425 -1.577 1.00 67.25 80 GLN A N 1
ATOM 603 C CA . GLN A 1 80 ? 11.137 -8.839 -0.209 1.00 67.25 80 GLN A CA 1
ATOM 604 C C . GLN A 1 80 ? 10.319 -8.051 0.832 1.00 67.25 80 GLN A C 1
ATOM 606 O O . GLN A 1 80 ? 9.625 -8.709 1.607 1.00 67.25 80 GLN A O 1
ATOM 611 N N . PRO A 1 81 ? 10.276 -6.701 0.819 1.00 72.88 81 PRO A N 1
ATOM 612 C CA . PRO A 1 81 ? 9.426 -5.951 1.747 1.00 72.88 81 PRO A CA 1
ATOM 613 C C . PRO A 1 81 ? 7.935 -6.270 1.599 1.00 72.88 81 PRO A C 1
ATOM 615 O O . PRO A 1 81 ? 7.239 -6.445 2.590 1.00 72.88 81 PRO A O 1
ATOM 618 N N . ILE A 1 82 ? 7.443 -6.421 0.365 1.00 78.56 82 ILE A N 1
ATOM 619 C CA . ILE A 1 82 ? 6.031 -6.763 0.117 1.00 78.56 82 ILE A CA 1
ATOM 620 C C . ILE A 1 82 ? 5.705 -8.166 0.634 1.00 78.56 82 ILE A C 1
ATOM 622 O O . ILE A 1 82 ? 4.621 -8.385 1.163 1.00 78.56 82 ILE A O 1
ATOM 626 N N . GLY A 1 83 ? 6.637 -9.114 0.487 1.00 80.44 83 GLY A N 1
ATOM 627 C CA . GLY A 1 83 ? 6.505 -10.450 1.067 1.00 80.44 83 GLY A CA 1
ATOM 628 C C . GLY A 1 83 ? 6.361 -10.404 2.581 1.00 80.44 83 GLY A C 1
ATOM 629 O O . GLY A 1 83 ? 5.422 -10.976 3.105 1.00 80.44 83 GLY A O 1
ATOM 630 N N . GLN A 1 84 ? 7.228 -9.661 3.261 1.00 79.00 84 GLN A N 1
ATOM 631 C CA . GLN A 1 84 ? 7.180 -9.567 4.719 1.00 79.00 84 GLN A CA 1
ATOM 632 C C . GLN A 1 84 ? 5.907 -8.892 5.227 1.00 79.00 84 GLN A C 1
ATOM 634 O O . GLN A 1 84 ? 5.258 -9.446 6.100 1.00 79.00 84 GLN A O 1
ATOM 639 N N . LEU A 1 85 ? 5.487 -7.773 4.627 1.00 81.00 85 LEU A N 1
ATOM 640 C CA . LEU A 1 85 ? 4.228 -7.116 5.000 1.00 81.00 85 LEU A CA 1
ATOM 641 C C . LEU A 1 85 ? 3.014 -8.035 4.780 1.00 81.00 85 LEU A C 1
ATOM 643 O O . LEU A 1 85 ? 2.074 -8.041 5.569 1.00 81.00 85 LEU A O 1
ATOM 647 N N . HIS A 1 86 ? 3.027 -8.832 3.711 1.00 85.88 86 HIS A N 1
ATOM 648 C CA . HIS A 1 86 ? 2.002 -9.847 3.487 1.00 85.88 86 HIS A CA 1
ATOM 649 C C . HIS A 1 86 ? 2.038 -10.940 4.567 1.00 85.88 86 HIS A C 1
ATOM 651 O O . HIS A 1 86 ? 0.993 -11.318 5.091 1.00 85.88 86 HIS A O 1
ATOM 657 N N . ASP A 1 87 ? 3.227 -11.432 4.913 1.00 85.88 87 ASP A N 1
ATOM 658 C CA . ASP A 1 87 ? 3.413 -12.486 5.914 1.00 85.88 87 ASP A CA 1
ATOM 659 C C . ASP A 1 87 ? 3.084 -11.998 7.340 1.00 85.88 87 ASP A C 1
ATOM 661 O O . ASP A 1 87 ? 2.657 -12.787 8.181 1.00 85.88 87 ASP A O 1
ATOM 665 N N . GLU A 1 88 ? 3.190 -10.690 7.591 1.00 83.50 88 GLU A N 1
ATOM 666 C CA . GLU A 1 88 ? 2.692 -9.992 8.786 1.00 83.50 88 GLU A CA 1
ATOM 667 C C . GLU A 1 88 ? 1.15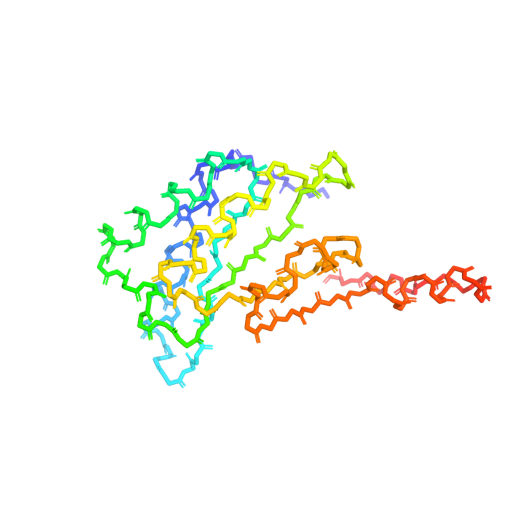3 -9.855 8.810 1.00 83.50 88 GLU A C 1
ATOM 669 O O . GLU A 1 88 ? 0.582 -9.398 9.799 1.00 83.50 88 GLU A O 1
ATOM 674 N N . GLY A 1 89 ? 0.457 -10.277 7.748 1.00 84.31 89 GLY A N 1
ATOM 675 C CA . GLY A 1 89 ? -1.005 -10.332 7.676 1.00 84.31 89 GLY A CA 1
ATOM 676 C C . GLY A 1 89 ? -1.675 -9.079 7.10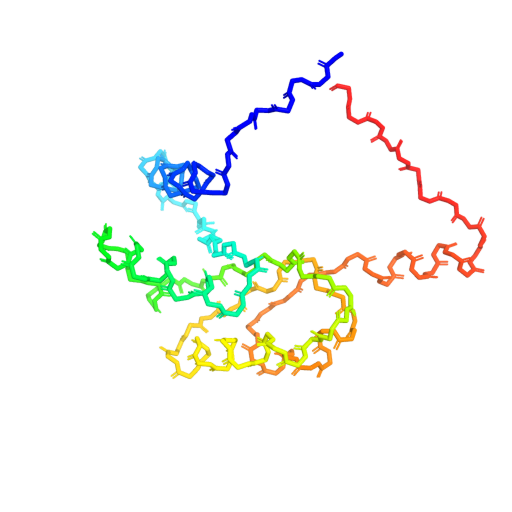9 1.00 84.31 89 GLY A C 1
ATOM 677 O O . GLY A 1 89 ? -2.905 -8.971 7.158 1.00 84.31 89 GLY A O 1
ATOM 678 N N . LEU A 1 90 ? -0.914 -8.131 6.551 1.00 84.75 90 LEU A N 1
ATOM 679 C CA . LEU A 1 90 ? -1.483 -6.898 6.012 1.00 84.75 90 LEU A CA 1
ATOM 680 C C . LEU A 1 90 ? -2.264 -7.159 4.716 1.00 84.75 90 LEU A C 1
ATOM 682 O O . LEU A 1 90 ? -1.831 -7.869 3.805 1.00 84.75 90 LEU A O 1
ATOM 686 N N . LYS A 1 91 ? -3.414 -6.492 4.581 1.00 89.56 91 LYS A N 1
ATOM 687 C CA . LYS A 1 91 ? -4.252 -6.536 3.372 1.00 89.56 91 LYS A CA 1
ATOM 688 C C . LYS A 1 91 ? -3.802 -5.471 2.373 1.00 89.56 91 LYS A C 1
ATOM 690 O O . LYS A 1 91 ? -4.353 -4.372 2.323 1.00 89.56 91 LYS A O 1
ATOM 695 N N . LEU A 1 92 ? -2.794 -5.796 1.570 1.00 88.69 92 LEU A N 1
ATOM 696 C CA . LEU A 1 92 ? -2.094 -4.820 0.729 1.00 88.69 92 LEU A CA 1
ATOM 697 C C . LEU A 1 92 ? -2.897 -4.390 -0.514 1.00 88.69 92 LEU A C 1
ATOM 699 O O . LEU A 1 92 ? -3.374 -5.231 -1.278 1.00 88.69 92 LEU A O 1
ATOM 703 N N . GLN A 1 93 ? -2.990 -3.080 -0.750 1.00 90.62 93 GLN A N 1
ATOM 704 C CA . GLN A 1 93 ? -3.514 -2.456 -1.969 1.00 90.62 93 GLN A CA 1
ATOM 705 C C . GLN A 1 93 ? -2.358 -1.881 -2.794 1.00 90.62 93 GLN A C 1
ATOM 707 O O . GLN A 1 93 ? -1.657 -0.985 -2.333 1.00 90.62 93 GLN A O 1
ATOM 712 N N . GLY A 1 94 ? -2.174 -2.335 -4.033 1.00 86.94 94 GLY A N 1
ATOM 713 C CA . GLY A 1 94 ? -1.169 -1.766 -4.934 1.00 86.94 94 GLY A CA 1
ATOM 714 C C . GLY A 1 94 ? -1.703 -0.605 -5.767 1.00 86.94 94 GLY A C 1
ATOM 715 O O . GLY A 1 94 ? -2.488 -0.832 -6.684 1.00 86.94 94 GLY A O 1
ATOM 716 N N . PHE A 1 95 ? -1.244 0.620 -5.501 1.00 85.75 95 PHE A N 1
ATOM 717 C CA . PHE A 1 95 ? -1.614 1.796 -6.294 1.00 85.75 95 PHE A CA 1
ATOM 718 C C . PHE A 1 95 ? -0.691 1.966 -7.508 1.00 85.75 95 PHE A C 1
ATOM 720 O O . PHE A 1 95 ? 0.535 2.011 -7.361 1.00 85.75 95 PHE A O 1
ATOM 727 N N . GLY A 1 96 ? -1.271 2.105 -8.705 1.00 81.38 96 GLY A N 1
ATOM 728 C CA . GLY A 1 96 ? -0.554 2.423 -9.943 1.00 81.38 96 GLY A CA 1
ATOM 729 C C . GLY A 1 96 ? 0.443 1.355 -10.401 1.00 81.38 96 GLY A C 1
ATOM 730 O O . GLY A 1 96 ? 1.473 1.679 -10.999 1.00 81.38 96 GLY A O 1
ATOM 731 N N . LEU A 1 97 ? 0.174 0.082 -10.112 1.00 80.19 97 LEU A N 1
ATOM 732 C CA . LEU A 1 97 ? 1.135 -0.998 -10.312 1.00 80.19 97 LEU A CA 1
ATOM 733 C C . LEU A 1 97 ? 1.352 -1.284 -11.805 1.00 80.19 97 LEU A C 1
ATOM 735 O O . LEU A 1 97 ? 0.407 -1.495 -12.565 1.00 80.19 97 LEU A O 1
ATOM 739 N N . LYS A 1 98 ? 2.608 -1.326 -12.262 1.00 79.00 98 LYS A N 1
ATOM 740 C CA . LYS A 1 98 ? 2.916 -1.729 -13.647 1.00 79.00 98 LYS A CA 1
ATOM 741 C C . LYS A 1 98 ? 2.709 -3.232 -13.832 1.00 79.00 98 LYS A C 1
ATOM 743 O O . LYS A 1 98 ? 2.925 -4.000 -12.901 1.00 79.00 98 LYS A O 1
ATOM 748 N N . THR A 1 99 ? 2.389 -3.662 -15.053 1.00 80.81 99 THR A N 1
ATOM 749 C CA . THR A 1 99 ? 2.115 -5.074 -15.388 1.00 80.81 99 THR A CA 1
ATOM 750 C C . THR A 1 99 ? 3.215 -6.030 -14.918 1.00 80.81 99 THR A C 1
ATOM 752 O O . THR A 1 99 ? 2.913 -7.050 -14.310 1.00 80.81 99 THR A O 1
ATOM 755 N N . VAL A 1 100 ? 4.487 -5.678 -15.132 1.00 78.56 100 VAL A N 1
ATOM 756 C CA . VAL A 1 100 ? 5.637 -6.496 -14.699 1.00 78.56 100 VAL A CA 1
ATOM 757 C C . VAL A 1 100 ? 5.727 -6.630 -13.175 1.00 78.56 100 VAL A C 1
ATOM 759 O O . VAL A 1 100 ? 6.001 -7.706 -12.656 1.00 78.56 100 VAL A O 1
ATOM 762 N N . ALA A 1 101 ? 5.414 -5.564 -12.438 1.00 77.25 101 ALA A N 1
ATOM 763 C CA . ALA A 1 101 ? 5.383 -5.598 -10.983 1.00 77.25 101 ALA A CA 1
ATOM 764 C C . ALA A 1 101 ? 4.181 -6.414 -10.479 1.00 77.25 101 ALA A C 1
ATOM 766 O O . ALA A 1 101 ? 4.322 -7.206 -9.553 1.00 77.25 101 ALA A O 1
ATOM 767 N N . PHE A 1 102 ? 3.021 -6.300 -11.133 1.00 82.19 102 PHE A N 1
ATOM 768 C CA . PHE A 1 102 ? 1.849 -7.121 -10.819 1.00 82.19 102 PHE A CA 1
ATOM 769 C C . PHE A 1 102 ? 2.126 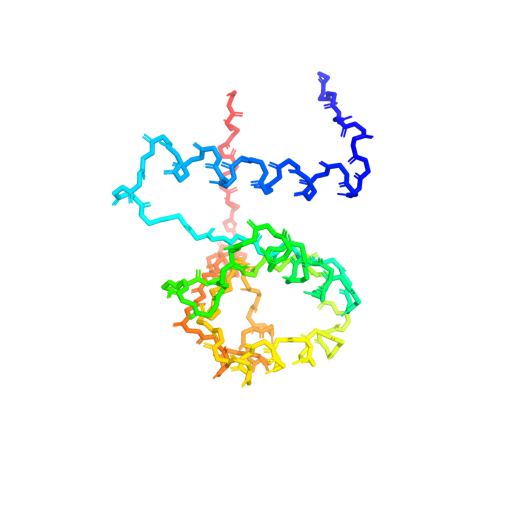-8.617 -11.012 1.00 82.19 102 PHE A C 1
ATOM 771 O O . PHE A 1 102 ? 1.761 -9.413 -10.155 1.00 82.19 102 PHE A O 1
ATOM 778 N N . GLN A 1 103 ? 2.842 -9.011 -12.068 1.00 84.50 103 GLN A N 1
ATOM 779 C CA . GLN A 1 103 ? 3.265 -10.406 -12.250 1.00 84.50 103 GLN A CA 1
ATOM 780 C C . GLN A 1 103 ? 4.187 -10.892 -11.122 1.00 84.50 103 GLN A C 1
ATOM 782 O O . GLN A 1 103 ? 4.103 -12.044 -10.707 1.00 84.50 103 GLN A O 1
ATOM 787 N N . ALA A 1 104 ? 5.049 -10.012 -10.611 1.00 82.62 104 ALA A N 1
ATOM 788 C CA . ALA A 1 104 ? 6.027 -10.330 -9.578 1.00 82.62 104 ALA A CA 1
ATOM 789 C C . ALA A 1 104 ? 5.443 -10.440 -8.158 1.00 82.62 104 ALA A C 1
ATOM 791 O O . ALA A 1 104 ? 5.960 -11.222 -7.360 1.00 82.62 104 ALA A O 1
ATOM 792 N N . VAL A 1 105 ? 4.435 -9.630 -7.809 1.00 84.25 105 VAL A N 1
ATOM 793 C CA . VAL A 1 105 ? 3.921 -9.539 -6.425 1.00 84.25 105 VAL A CA 1
ATOM 794 C C . VAL A 1 105 ? 2.404 -9.658 -6.295 1.00 84.25 105 VAL A C 1
ATOM 796 O O . VAL A 1 105 ? 1.900 -9.631 -5.179 1.00 84.25 105 VAL A O 1
ATOM 799 N N . GLY A 1 106 ? 1.661 -9.809 -7.392 1.00 87.81 106 GLY A N 1
ATOM 800 C CA . GLY A 1 106 ? 0.195 -9.770 -7.389 1.00 87.81 106 GLY A CA 1
ATOM 801 C C . GLY A 1 106 ? -0.457 -10.806 -6.475 1.00 87.81 106 GLY A C 1
ATOM 802 O O . GLY A 1 106 ? -1.471 -10.507 -5.858 1.00 87.81 106 GLY A O 1
ATOM 803 N N . SER A 1 107 ? 0.160 -11.980 -6.298 1.00 90.94 107 SER A N 1
ATOM 804 C CA . SER A 1 107 ? -0.335 -13.017 -5.380 1.00 90.94 107 SER A CA 1
ATOM 805 C C . SER A 1 107 ? -0.258 -12.634 -3.897 1.00 90.94 107 SER A C 1
ATOM 807 O O . SER A 1 107 ? -0.830 -13.332 -3.070 1.00 90.94 107 SER A O 1
ATOM 809 N N . LYS A 1 108 ? 0.470 -11.564 -3.561 1.00 89.81 108 LYS A N 1
ATOM 810 C CA . LYS A 1 108 ? 0.634 -11.028 -2.201 1.00 89.81 108 LYS A CA 1
ATOM 811 C C . LYS A 1 108 ? -0.221 -9.780 -1.962 1.00 89.81 108 LYS A C 1
ATOM 813 O O . LYS A 1 108 ? -0.148 -9.181 -0.895 1.00 89.81 108 LYS A O 1
ATOM 818 N N . LEU A 1 109 ? -0.985 -9.341 -2.964 1.00 89.44 109 LEU A N 1
ATOM 819 C CA . LEU A 1 109 ? -1.834 -8.158 -2.878 1.00 89.44 109 LEU A CA 1
ATOM 820 C C . LEU A 1 109 ? -3.291 -8.580 -2.709 1.00 89.44 109 LEU A C 1
ATOM 822 O O . LEU A 1 109 ? -3.786 -9.455 -3.415 1.00 89.44 109 LEU A O 1
ATOM 826 N N . ALA A 1 110 ? -4.000 -7.904 -1.811 1.00 92.50 110 ALA A N 1
ATOM 827 C CA . ALA A 1 110 ? -5.437 -8.072 -1.655 1.00 92.50 110 ALA A CA 1
ATOM 828 C C . ALA A 1 110 ? -6.220 -7.377 -2.785 1.00 92.50 110 ALA A C 1
ATOM 830 O O . ALA A 1 110 ? -7.342 -7.775 -3.102 1.00 92.50 110 ALA A O 1
ATOM 831 N N . SER A 1 111 ? -5.645 -6.327 -3.379 1.00 91.56 111 SER A N 1
ATOM 832 C CA . SER A 1 111 ? -6.162 -5.649 -4.573 1.00 91.56 111 SER A CA 1
ATOM 833 C C . SER A 1 111 ? -5.093 -4.739 -5.203 1.00 91.56 111 SER A C 1
ATOM 835 O O . SER A 1 111 ? -4.084 -4.420 -4.575 1.00 91.56 111 SER A O 1
ATOM 837 N N . ALA A 1 112 ? -5.271 -4.347 -6.468 1.00 89.94 112 ALA A N 1
ATOM 838 C CA . ALA A 1 112 ? -4.364 -3.438 -7.173 1.00 89.94 112 ALA A CA 1
ATOM 839 C C . ALA A 1 112 ? -5.104 -2.641 -8.259 1.00 89.94 112 ALA A C 1
ATOM 841 O O . ALA A 1 112 ? -6.085 -3.131 -8.819 1.00 89.94 112 ALA A O 1
ATOM 842 N N . ASP A 1 113 ? -4.609 -1.449 -8.588 1.00 87.31 113 ASP A N 1
ATOM 843 C CA . ASP A 1 113 ? -5.033 -0.672 -9.756 1.00 87.31 113 ASP A CA 1
ATOM 844 C C . ASP A 1 113 ? -3.857 -0.368 -10.693 1.00 87.31 113 ASP A C 1
ATOM 846 O O . ASP A 1 113 ? -2.683 -0.394 -10.311 1.00 87.31 113 ASP A O 1
ATOM 850 N N . SER A 1 114 ? -4.181 -0.117 -11.962 1.00 85.00 114 SER A N 1
ATOM 851 C CA . SER A 1 114 ? -3.199 0.232 -12.979 1.00 85.00 114 SER A CA 1
ATOM 852 C C . SER A 1 114 ? -3.845 0.950 -14.154 1.00 85.00 114 SER A C 1
ATOM 854 O O . SER A 1 114 ? -4.875 0.521 -14.668 1.00 85.00 114 SER A O 1
ATOM 856 N N . LEU A 1 115 ? -3.177 1.988 -14.656 1.00 83.44 115 LEU A N 1
ATOM 857 C CA . LEU A 1 115 ? -3.490 2.581 -15.959 1.00 83.44 115 LEU A CA 1
ATOM 858 C C . LEU A 1 115 ? -2.678 1.945 -17.102 1.00 83.44 115 LEU A C 1
ATOM 860 O O . LEU A 1 115 ? -2.848 2.327 -18.259 1.00 83.44 115 LEU A O 1
ATOM 864 N N . ALA A 1 116 ? -1.775 1.001 -16.805 1.00 77.25 116 ALA A N 1
ATOM 865 C CA . ALA A 1 116 ? -0.788 0.505 -17.765 1.00 77.25 116 ALA A CA 1
ATOM 866 C C . ALA A 1 116 ? -1.425 -0.119 -19.015 1.00 77.25 116 ALA A C 1
ATOM 868 O O . ALA A 1 116 ? -0.926 0.103 -20.117 1.00 77.25 116 ALA A O 1
ATOM 869 N N . TRP A 1 117 ? -2.542 -0.840 -18.864 1.00 72.25 117 TRP A N 1
ATOM 870 C CA . TRP A 1 117 ? -3.259 -1.426 -20.000 1.00 72.25 117 TRP A CA 1
ATOM 871 C C . TRP A 1 117 ? -3.838 -0.368 -20.936 1.00 72.25 117 TRP A C 1
ATOM 873 O O . TRP A 1 117 ? -3.602 -0.436 -22.140 1.00 72.25 117 TRP A O 1
ATOM 883 N N . SER A 1 118 ? -4.498 0.655 -20.390 1.00 77.88 118 SER A N 1
ATOM 884 C CA . SER A 1 118 ? -5.056 1.747 -21.192 1.00 77.88 118 SER A CA 1
ATOM 885 C C . SER A 1 118 ? -3.960 2.483 -21.963 1.00 77.88 118 SER A C 1
ATOM 887 O O . SER A 1 118 ? -4.108 2.748 -23.152 1.00 77.88 118 SER A O 1
ATOM 889 N N . TYR A 1 119 ? -2.818 2.760 -21.323 1.00 75.12 119 TYR A N 1
ATOM 890 C CA . TYR A 1 119 ? -1.673 3.377 -22.000 1.00 75.12 119 TYR A CA 1
ATOM 891 C C . TYR A 1 119 ? -1.081 2.489 -23.098 1.00 75.12 119 TYR A C 1
ATOM 893 O O . TYR A 1 119 ? -0.767 2.992 -24.177 1.00 75.12 119 TYR A O 1
ATOM 901 N N . ALA A 1 120 ? -0.936 1.186 -22.843 1.00 74.19 120 ALA A N 1
ATOM 902 C CA . ALA A 1 120 ? -0.432 0.249 -23.840 1.00 74.19 120 ALA A CA 1
ATOM 903 C C . ALA A 1 120 ? -1.341 0.207 -25.077 1.00 74.19 120 ALA A C 1
ATOM 905 O O . ALA A 1 120 ? -0.840 0.233 -26.201 1.00 74.19 120 ALA A O 1
ATOM 906 N N . ASP A 1 121 ? -2.659 0.198 -24.887 1.00 76.50 121 ASP A N 1
ATOM 907 C CA . ASP A 1 121 ? -3.611 0.168 -25.996 1.00 76.50 121 ASP A CA 1
ATOM 908 C C . ASP A 1 121 ? -3.710 1.512 -26.725 1.00 76.50 121 ASP A C 1
ATOM 910 O O . ASP A 1 121 ? -3.747 1.521 -27.956 1.00 76.50 121 ASP A O 1
ATOM 914 N N . PHE A 1 122 ? -3.623 2.652 -26.026 1.00 80.88 122 PHE A N 1
ATOM 915 C CA . PHE A 1 122 ? -3.505 3.958 -26.687 1.00 80.88 122 PHE A CA 1
ATOM 916 C C . PHE A 1 122 ? -2.286 4.016 -27.614 1.00 80.88 122 PHE A C 1
ATOM 918 O O . PHE A 1 122 ? -2.416 4.425 -28.768 1.00 80.88 122 PHE A O 1
ATOM 925 N N . CYS A 1 123 ? -1.126 3.536 -27.153 1.00 70.62 123 CYS A N 1
ATOM 926 C CA . CYS A 1 123 ? 0.083 3.472 -27.974 1.00 70.62 123 CYS A CA 1
ATOM 927 C C . CYS A 1 123 ? -0.098 2.590 -29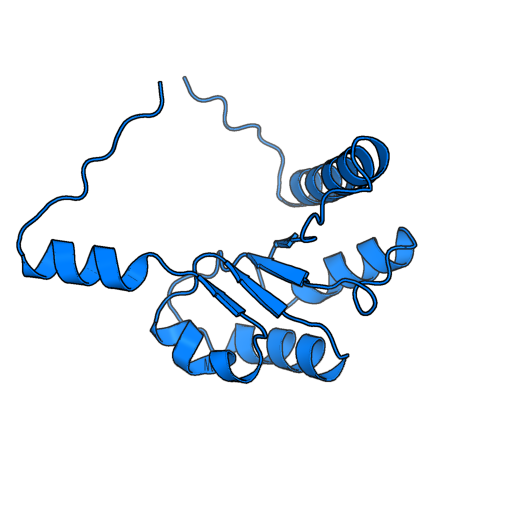.220 1.00 70.62 123 CYS A C 1
ATOM 929 O O . CYS A 1 123 ? 0.308 2.998 -30.306 1.00 70.62 123 CYS A O 1
ATOM 931 N N . LYS A 1 124 ? -0.727 1.411 -29.093 1.00 76.38 124 LYS A N 1
ATOM 932 C CA . LYS A 1 124 ? -0.993 0.514 -30.237 1.00 76.38 124 LYS A CA 1
ATOM 933 C C . LYS A 1 124 ? -1.946 1.131 -31.258 1.00 76.38 124 LYS A C 1
ATOM 935 O O . LYS A 1 124 ? -1.774 0.927 -32.453 1.00 76.38 124 LYS A O 1
ATOM 940 N N . LEU A 1 125 ? -2.939 1.880 -30.788 1.00 80.81 125 LEU A N 1
ATOM 941 C CA . LEU A 1 125 ? -3.942 2.532 -31.630 1.00 80.81 125 LEU A CA 1
ATOM 942 C C . LEU A 1 125 ? -3.458 3.871 -32.215 1.00 80.81 125 LEU A C 1
ATOM 944 O O . LEU A 1 125 ? -4.218 4.544 -32.907 1.00 80.81 125 LEU A O 1
ATOM 948 N N . GLY A 1 126 ? -2.221 4.297 -31.923 1.00 80.44 126 GLY A N 1
ATOM 949 C CA . GLY A 1 126 ? -1.705 5.611 -32.324 1.00 80.44 126 GLY A CA 1
ATOM 950 C C . GLY A 1 126 ? -2.423 6.786 -31.647 1.00 80.44 126 GLY A C 1
ATOM 951 O O . GLY A 1 126 ? -2.269 7.937 -32.060 1.00 80.44 126 GLY A O 1
ATOM 952 N N . LEU A 1 127 ? -3.208 6.512 -30.604 1.00 77.88 127 LEU A N 1
ATOM 953 C CA . LEU A 1 127 ? -3.956 7.507 -29.853 1.00 77.88 127 LEU A CA 1
ATOM 954 C C . LEU A 1 127 ? -3.048 8.129 -28.794 1.00 77.88 127 LEU A C 1
ATOM 956 O O . LEU A 1 127 ? -2.291 7.448 -28.103 1.00 77.88 127 LEU A O 1
ATOM 960 N N . ARG A 1 128 ? -3.137 9.450 -28.632 1.00 69.81 128 ARG A N 1
ATOM 961 C CA . ARG A 1 128 ? -2.496 10.134 -27.508 1.00 69.81 128 ARG A CA 1
ATOM 962 C C . ARG A 1 128 ? -3.528 10.310 -26.401 1.00 69.81 128 ARG A C 1
ATOM 964 O O . ARG A 1 128 ? -4.581 10.885 -26.678 1.00 69.81 128 ARG A O 1
ATOM 971 N N . PRO A 1 129 ? -3.244 9.880 -25.161 1.00 64.81 129 PRO A N 1
ATOM 972 C CA . PRO A 1 129 ? -4.123 10.188 -24.049 1.00 64.81 129 PRO A CA 1
ATOM 973 C C . PRO A 1 129 ? -4.235 11.708 -23.931 1.00 64.81 129 PRO A C 1
ATOM 975 O O . PRO A 1 129 ? -3.226 12.420 -23.858 1.00 64.81 129 PRO A O 1
ATOM 978 N N . VAL A 1 130 ? -5.470 12.208 -23.964 1.00 68.12 130 VAL A N 1
ATOM 979 C CA . VAL A 1 130 ? -5.752 13.632 -23.795 1.00 68.12 130 VAL A CA 1
ATOM 980 C C . VAL A 1 130 ? -5.317 13.999 -22.382 1.00 68.12 130 VAL A C 1
ATOM 982 O O . VAL A 1 130 ? -5.952 13.612 -21.405 1.00 68.12 130 VAL A O 1
ATOM 985 N N . ARG A 1 131 ? -4.207 14.733 -22.249 1.00 55.62 131 ARG A N 1
ATOM 986 C CA . ARG A 1 131 ? -3.884 15.404 -20.988 1.00 55.62 131 ARG A CA 1
ATOM 987 C C . ARG A 1 131 ? -4.908 16.515 -20.805 1.00 55.62 131 ARG A C 1
ATOM 989 O O . ARG A 1 131 ? -4.696 17.629 -21.282 1.00 55.62 131 ARG A O 1
ATOM 996 N N . THR A 1 132 ? -6.005 16.232 -20.117 1.00 47.56 132 THR A N 1
ATOM 997 C CA . THR A 1 132 ? -6.803 17.291 -19.507 1.00 47.56 132 THR A CA 1
ATOM 998 C C . THR A 1 132 ? -5.895 17.983 -18.500 1.00 47.56 132 THR A C 1
ATOM 1000 O O . THR A 1 132 ? -5.567 17.418 -17.457 1.00 47.56 132 THR A O 1
ATOM 1003 N N . ARG A 1 133 ? -5.398 19.176 -18.844 1.00 40.91 133 ARG A N 1
ATOM 1004 C CA . ARG A 1 133 ? -4.789 20.059 -17.850 1.00 40.91 133 ARG A CA 1
ATOM 1005 C C . ARG A 1 133 ? -5.875 20.329 -16.816 1.00 40.91 133 ARG A C 1
ATOM 1007 O O . ARG A 1 133 ? -6.863 20.972 -17.152 1.00 40.91 133 ARG A O 1
ATOM 1014 N N . GLN A 1 134 ? -5.717 19.810 -15.603 1.00 43.16 134 GLN A N 1
ATOM 1015 C CA . GLN A 1 134 ? -6.439 20.376 -14.474 1.00 43.16 134 GLN A CA 1
ATOM 1016 C C . GLN A 1 134 ? -5.855 21.776 -14.267 1.00 43.16 134 GLN A C 1
ATOM 1018 O O . GLN A 1 134 ? -4.645 21.924 -14.070 1.00 43.16 134 GLN A O 1
ATOM 1023 N N . SER A 1 135 ? -6.705 22.770 -14.521 1.00 42.38 135 SER A N 1
ATOM 1024 C CA . SER A 1 135 ? -6.482 24.198 -14.294 1.00 42.38 135 SER A CA 1
ATOM 1025 C C . SER A 1 135 ? -6.284 24.498 -12.820 1.00 42.38 135 SER A C 1
ATOM 1027 O O . SER A 1 135 ? -7.050 23.901 -12.032 1.00 42.38 135 SER A O 1
#

Sequence (135 aa):
MFVKTGGGGKSHWGQTRVNYLHFEDLAPEIVIISALPAFTNNDYYRPGDSYLAAGIDSTAEPRVGLGFGLPAEPYAPAQQPIGQLHDEGLKLQGFGLKTVAFQAVGSKLASADSLAWSYADFCKLGLRPVRTRQS

Organism: NCBI:txid641025

pLDDT: mean 70.2, std 16.64, range [22.56, 93.06]

Foldseek 3Di:
DPPPPPPDPVNVLVVLVVVVVVVCVVCVVDQDAREQEDDFLVSLVVSVVVCVVVVHDQLPRPEHEYEPPDDPPDCVSVLVSLVVCLVVNGQYEYEQDAPVNCVSCVVSHNYYDHCNVVVVVCVVVVHDPPPPPPD

Secondary structure (DSSP, 8-state):
--------HHHHHHHHHHHHHHHHHH-TTS---EEEEE-STTTTHHHHHHHHTTT--TTTSS-EEEEE---SS--HHHHHHHHHHHHTT--EEEET--HHHHHHHGGG-SEE--SHHHHHHHHHTTPPP------

Radius of gyration: 16.69 Å; chains: 1; bounding box: 32×42×50 Å

InterPro domains:
  IPR055645 DeoxyPurine in DNA protein A [PF23859] (1-120)